Protein AF-A0A7X6Z920-F1 (afdb_monomer)

Sequence (135 aa):
MRQARRRSGFTLIELIVVIAILGILAGILIPTAGSLIRKANEQADIAHARLLLLTTTIAFGSDKLGNGTYTAINEGDSPLPYRELLGPAWPRSRIGGGYFTVEVDFALGPADAIRIIREVGGTPQIYNPGEAKFQ

Secondary structure (DSSP, 8-state):
--------PPPHHHHHHHHHHHHHHHHHHHHHHHHHHHHHHHHHHHHHHHHHHHHHHHHHTTT---SEEE--SSTT---TTHHHHH-S---B-TTTSSB-EEEE-TTS-TTTSEEEEEEETTEEEEEETTTTEE-

pLDDT: mean 89.23, std 7.48, range [53.22, 96.19]

Structure (mmCIF, N/CA/C/O backbone):
data_AF-A0A7X6Z920-F1
#
_entry.id   AF-A0A7X6Z920-F1
#
loop_
_atom_site.group_PDB
_atom_site.id
_atom_site.type_symbol
_atom_site.label_atom_id
_atom_site.label_alt_id
_atom_site.label_comp_id
_atom_site.label_asym_id
_atom_site.label_entity_id
_atom_site.label_seq_id
_atom_site.pdbx_PDB_ins_code
_atom_site.Cartn_x
_atom_site.Cartn_y
_atom_site.Cartn_z
_atom_site.occupancy
_atom_site.B_iso_or_equiv
_atom_site.auth_seq_id
_atom_site.auth_comp_id
_atom_site.auth_asym_id
_atom_site.auth_atom_id
_atom_site.pdbx_PDB_model_num
ATOM 1 N N . MET A 1 1 ? -41.919 37.267 46.489 1.00 53.22 1 MET A N 1
ATOM 2 C CA . MET A 1 1 ? -41.926 35.800 46.704 1.00 53.22 1 MET A CA 1
ATOM 3 C C . MET A 1 1 ? -40.655 35.211 46.095 1.00 53.22 1 MET A C 1
ATOM 5 O O . MET A 1 1 ? -40.459 35.362 44.898 1.00 53.22 1 MET A O 1
ATOM 9 N N . ARG A 1 2 ? -39.745 34.631 46.892 1.00 60.03 2 ARG A N 1
ATOM 10 C CA . ARG A 1 2 ? -38.510 33.996 46.386 1.00 60.03 2 ARG A CA 1
ATOM 11 C C . ARG A 1 2 ? -38.816 32.545 46.005 1.00 60.03 2 ARG A C 1
ATOM 13 O O . ARG A 1 2 ? -39.114 31.741 46.880 1.00 60.03 2 ARG A O 1
ATOM 20 N N . GLN A 1 3 ? -38.769 32.221 44.714 1.00 66.56 3 GLN A N 1
ATOM 21 C CA . GLN A 1 3 ? -38.904 30.845 44.229 1.00 66.56 3 GLN A CA 1
ATOM 22 C C . GLN A 1 3 ? -37.675 30.022 44.647 1.00 66.56 3 GLN A C 1
ATOM 24 O O . GLN A 1 3 ? -36.544 30.358 44.296 1.00 66.56 3 GLN A O 1
ATOM 29 N N . ALA A 1 4 ? -37.892 28.945 45.403 1.00 65.75 4 ALA A N 1
ATOM 30 C CA . ALA A 1 4 ? -36.848 27.986 45.741 1.00 65.75 4 ALA A CA 1
ATOM 31 C C . ALA A 1 4 ? -36.463 27.189 44.486 1.00 65.75 4 ALA A C 1
ATOM 33 O O . ALA A 1 4 ? -37.276 26.464 43.911 1.00 65.75 4 ALA A O 1
ATOM 34 N N . ARG A 1 5 ? -35.213 27.340 44.044 1.00 69.56 5 ARG A N 1
ATOM 35 C CA . ARG A 1 5 ? -34.660 26.616 42.895 1.00 69.56 5 ARG A CA 1
ATOM 36 C C . ARG A 1 5 ? -34.512 25.142 43.285 1.00 69.56 5 ARG A C 1
ATOM 38 O O . ARG A 1 5 ? -33.690 24.815 44.139 1.00 69.56 5 ARG A O 1
ATOM 45 N N . ARG A 1 6 ? -35.326 24.256 42.701 1.00 71.75 6 ARG A N 1
ATOM 46 C CA . ARG A 1 6 ? -35.204 22.802 42.901 1.00 71.75 6 ARG A CA 1
ATOM 47 C C . ARG A 1 6 ? -33.824 22.363 42.405 1.00 71.75 6 ARG A C 1
ATOM 49 O O . ARG A 1 6 ? -33.502 22.568 41.238 1.00 71.75 6 ARG A O 1
ATOM 56 N N . ARG A 1 7 ? -32.999 21.799 43.289 1.00 69.75 7 ARG A N 1
ATOM 57 C CA . ARG A 1 7 ? -31.742 21.151 42.898 1.00 69.75 7 ARG A CA 1
ATOM 58 C C . ARG A 1 7 ? -32.093 19.793 42.292 1.00 69.75 7 ARG A C 1
ATOM 60 O O . ARG A 1 7 ? -32.525 18.904 43.017 1.00 69.75 7 ARG A O 1
ATOM 67 N N . SER A 1 8 ? -31.944 19.650 40.979 1.00 73.00 8 SER A N 1
ATOM 68 C CA . SER A 1 8 ? -31.947 18.348 40.307 1.00 73.00 8 SER A CA 1
ATOM 69 C C . SER A 1 8 ? -30.613 17.658 40.598 1.00 73.00 8 SER A C 1
ATOM 71 O O . SER A 1 8 ? -29.574 18.096 40.106 1.00 73.00 8 SER A O 1
ATOM 73 N N . GLY A 1 9 ? -30.628 16.640 41.456 1.00 74.06 9 GLY A N 1
ATOM 74 C CA . GLY A 1 9 ? -29.476 15.772 41.689 1.00 74.06 9 GLY A CA 1
ATOM 75 C C . GLY A 1 9 ? -29.494 14.600 40.713 1.00 74.06 9 GLY A C 1
ATOM 76 O O . GLY A 1 9 ? -30.548 14.012 40.498 1.00 74.06 9 GLY A O 1
ATOM 77 N N . PHE A 1 10 ? -28.338 14.283 40.134 1.00 78.00 10 PHE A N 1
ATOM 78 C 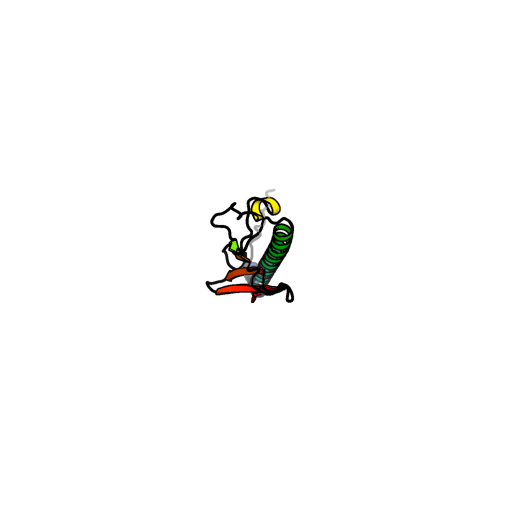CA . PHE A 1 10 ? -28.127 13.075 39.338 1.00 78.00 10 PHE A CA 1
ATOM 79 C C . PHE A 1 10 ? -28.067 11.870 40.280 1.00 78.00 10 PHE A C 1
ATOM 81 O O . PHE A 1 10 ? -27.366 11.921 41.296 1.00 78.00 10 PHE A O 1
ATOM 88 N N . THR A 1 11 ? -28.811 10.807 39.994 1.00 89.75 11 THR A N 1
ATOM 89 C CA . THR A 1 11 ? -28.792 9.615 40.844 1.00 89.75 11 THR A CA 1
ATOM 90 C C . THR A 1 11 ? -27.599 8.725 40.492 1.00 89.75 11 THR A C 1
ATOM 92 O O . THR A 1 11 ? -27.182 8.628 39.339 1.00 89.75 11 THR A O 1
ATOM 95 N N . LEU A 1 12 ? -27.041 8.027 41.487 1.00 89.31 12 LEU A N 1
ATOM 96 C CA . LEU A 1 12 ? -25.990 7.033 41.235 1.00 89.31 12 LEU A CA 1
ATOM 97 C C . LEU A 1 12 ? -26.482 5.933 40.286 1.00 89.31 12 LEU A C 1
ATOM 99 O O . LEU A 1 12 ? -25.710 5.444 39.469 1.00 89.31 12 LEU A O 1
ATOM 103 N N . ILE A 1 13 ? -27.770 5.583 40.357 1.00 92.12 13 ILE A N 1
ATOM 104 C CA . ILE A 1 13 ? -28.349 4.549 39.500 1.00 92.12 13 ILE A CA 1
ATOM 105 C C . ILE A 1 13 ? -28.427 4.976 38.026 1.00 92.12 13 ILE A C 1
ATOM 107 O O . ILE A 1 13 ? -28.179 4.164 37.138 1.00 92.12 13 ILE A O 1
ATOM 111 N N . GLU A 1 14 ? -28.684 6.254 37.745 1.00 90.69 14 GLU A N 1
ATOM 112 C CA . GLU A 1 14 ? -28.593 6.780 36.378 1.00 90.69 14 GLU A CA 1
ATOM 113 C C . GLU A 1 14 ? -27.160 6.683 35.848 1.00 90.69 14 GLU A C 1
ATOM 115 O O . GLU A 1 14 ? -26.959 6.314 34.693 1.00 90.69 14 GLU A O 1
ATOM 120 N N . LEU A 1 15 ? -26.151 6.919 36.695 1.00 91.44 15 LEU A N 1
ATOM 121 C CA . LEU A 1 15 ? -24.756 6.798 36.275 1.00 91.44 15 LEU A CA 1
ATOM 122 C C . LEU A 1 15 ? -24.368 5.350 35.951 1.00 91.44 15 LEU A C 1
ATOM 124 O O . LEU A 1 15 ? -23.744 5.109 34.917 1.00 91.44 15 LEU A O 1
ATOM 128 N N . ILE A 1 16 ? -24.734 4.387 36.809 1.00 94.12 16 ILE A N 1
ATOM 129 C CA . ILE A 1 16 ? -24.330 2.983 36.616 1.00 94.12 16 ILE A CA 1
ATOM 130 C C . ILE A 1 16 ? -24.963 2.371 35.362 1.00 94.12 16 ILE A C 1
ATOM 132 O O . ILE A 1 16 ? -24.303 1.616 34.654 1.00 94.12 16 ILE A O 1
ATOM 136 N N . VAL A 1 17 ? -26.218 2.716 35.051 1.00 94.31 17 VAL A N 1
ATOM 137 C CA . VAL A 1 17 ? -26.902 2.203 33.856 1.00 94.31 17 VAL A CA 1
ATOM 138 C C . VAL A 1 17 ? -26.251 2.756 32.589 1.00 94.31 17 VAL A C 1
ATOM 140 O O . VAL A 1 17 ? -26.049 2.016 31.627 1.00 94.31 17 VAL A O 1
ATOM 143 N N . VAL A 1 18 ? -25.849 4.030 32.595 1.00 94.25 18 VAL A N 1
ATOM 144 C CA . VAL A 1 18 ? -25.177 4.658 31.449 1.00 94.25 18 VAL A CA 1
ATOM 145 C C . VAL A 1 18 ? -23.831 3.995 31.168 1.00 94.25 18 VAL A C 1
ATOM 147 O O . VAL A 1 18 ? -23.579 3.600 30.030 1.00 94.25 18 VAL A O 1
ATOM 150 N N . ILE A 1 19 ? -22.980 3.811 32.183 1.00 94.81 19 ILE A N 1
ATOM 151 C CA . ILE A 1 19 ? -21.684 3.143 31.977 1.00 94.81 19 ILE A CA 1
ATOM 152 C C . ILE A 1 19 ? -21.849 1.661 31.622 1.00 94.81 19 ILE A C 1
ATOM 154 O O . ILE A 1 19 ? -21.035 1.136 30.868 1.00 94.81 19 ILE A O 1
ATOM 158 N N . ALA A 1 20 ? -22.911 0.997 32.097 1.00 95.25 20 ALA A N 1
ATOM 159 C CA . ALA A 1 20 ? -23.216 -0.380 31.717 1.00 95.25 20 ALA A CA 1
ATOM 160 C C . ALA A 1 20 ? -23.556 -0.489 30.221 1.00 95.25 20 ALA A C 1
ATOM 162 O O . ALA A 1 20 ? -22.987 -1.328 29.523 1.00 95.25 20 ALA A O 1
ATOM 163 N N . ILE A 1 21 ? -24.416 0.395 29.701 1.00 95.56 21 ILE A N 1
ATOM 164 C CA . ILE A 1 21 ? -24.751 0.427 28.268 1.00 95.56 21 ILE A CA 1
ATOM 165 C C . ILE A 1 21 ? -23.525 0.823 27.433 1.00 95.56 21 ILE A C 1
ATOM 167 O O . ILE A 1 21 ? -23.230 0.164 26.436 1.00 95.56 21 ILE A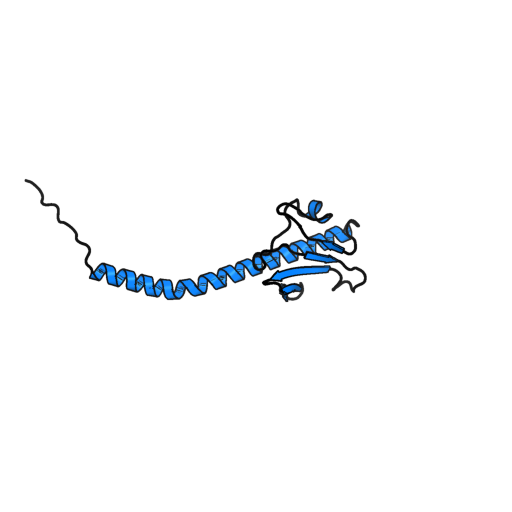 O 1
ATOM 171 N N . LEU A 1 22 ? -22.768 1.847 27.850 1.00 94.75 22 LEU A N 1
ATOM 172 C CA . LEU A 1 22 ? -21.527 2.243 27.174 1.00 94.75 22 LEU A CA 1
ATOM 173 C C . LEU A 1 22 ? -20.495 1.106 27.157 1.00 94.75 22 LEU A C 1
ATOM 175 O O . LEU A 1 22 ? -19.831 0.919 26.143 1.00 94.75 22 LEU A O 1
ATOM 179 N N . GLY A 1 23 ? -20.396 0.317 28.231 1.00 94.69 23 GLY A N 1
ATOM 180 C CA . GLY A 1 23 ? -19.520 -0.851 28.308 1.00 94.69 23 GLY A CA 1
ATOM 181 C C . GLY A 1 23 ? -19.894 -1.943 27.303 1.00 94.69 23 GLY A C 1
ATOM 182 O O . GLY A 1 23 ? -19.019 -2.453 26.604 1.00 94.69 23 GLY A O 1
ATOM 183 N N . ILE A 1 24 ? -21.189 -2.255 27.165 1.00 93.62 24 ILE A N 1
ATOM 184 C CA . ILE A 1 24 ? -21.683 -3.232 26.177 1.00 93.62 24 ILE A CA 1
ATOM 185 C C . ILE A 1 24 ? -21.400 -2.744 24.749 1.00 93.62 24 ILE A C 1
ATOM 187 O O . ILE A 1 24 ? -20.862 -3.494 23.933 1.00 93.62 24 ILE A O 1
ATOM 191 N N . LEU A 1 25 ? -21.715 -1.479 24.450 1.00 93.12 25 LEU A N 1
ATOM 192 C CA . LEU A 1 25 ? -21.473 -0.892 23.128 1.00 93.12 25 LEU A CA 1
ATOM 193 C C . LEU A 1 25 ? -19.977 -0.853 22.788 1.00 93.12 25 LEU A C 1
ATOM 195 O O . LEU A 1 25 ? -19.585 -1.239 21.686 1.00 93.12 25 LEU A O 1
ATOM 199 N N . ALA A 1 26 ? -19.133 -0.441 23.738 1.00 89.19 26 ALA A N 1
ATOM 200 C CA . ALA A 1 26 ? -17.686 -0.404 23.559 1.00 89.19 26 ALA A CA 1
ATOM 201 C C . ALA A 1 26 ? -17.103 -1.806 23.317 1.00 89.19 26 ALA A C 1
ATOM 203 O O . ALA A 1 26 ? -16.247 -1.964 22.446 1.00 89.19 26 ALA A O 1
ATOM 204 N N . GLY A 1 27 ? -17.604 -2.827 24.024 1.00 89.62 27 GLY A N 1
ATOM 205 C CA . GLY A 1 27 ? -17.155 -4.215 23.877 1.00 89.62 27 GLY A CA 1
ATOM 206 C C . GLY A 1 27 ? -17.333 -4.782 22.464 1.00 89.62 27 GLY A C 1
ATOM 207 O O . GLY A 1 27 ? -16.475 -5.523 21.992 1.00 89.62 27 GLY A O 1
ATOM 208 N N . ILE A 1 28 ? -18.403 -4.398 21.760 1.00 86.81 28 ILE A N 1
ATOM 209 C CA . ILE A 1 28 ? -18.663 -4.837 20.376 1.00 86.81 28 ILE A CA 1
ATOM 210 C C . ILE A 1 28 ? -17.902 -3.963 19.367 1.00 86.81 28 ILE A C 1
ATOM 212 O O . ILE A 1 28 ? -17.372 -4.459 18.370 1.00 86.81 28 ILE A O 1
ATOM 216 N N . LEU A 1 29 ? -17.832 -2.654 19.616 1.00 81.62 29 LEU A N 1
ATOM 217 C CA . LEU A 1 29 ? -17.305 -1.687 18.655 1.00 81.62 29 LEU A CA 1
ATOM 218 C C . LEU A 1 29 ? -15.780 -1.786 18.473 1.00 81.62 29 LEU A C 1
ATOM 220 O O . LEU A 1 29 ? -15.295 -1.787 17.341 1.00 81.62 29 LEU A O 1
ATOM 224 N N . ILE A 1 30 ? -15.021 -1.911 19.566 1.00 81.38 30 ILE A N 1
ATOM 225 C CA . ILE A 1 30 ? -13.546 -1.900 19.554 1.00 81.38 30 ILE A CA 1
ATOM 226 C C . ILE A 1 30 ? -12.920 -2.956 18.614 1.00 81.38 30 ILE A C 1
ATOM 228 O O . ILE A 1 30 ? -12.097 -2.572 17.776 1.00 81.38 30 ILE A O 1
ATOM 232 N N . PRO A 1 31 ? -13.271 -4.260 18.680 1.00 80.19 31 PRO A N 1
ATOM 233 C CA . PRO A 1 31 ? -12.621 -5.274 17.842 1.00 80.19 31 PRO A CA 1
ATOM 234 C C . PRO A 1 31 ? -12.910 -5.092 16.343 1.00 80.19 31 PRO A C 1
ATOM 236 O O . PRO A 1 31 ? -12.041 -5.336 15.502 1.00 80.19 31 PRO A O 1
ATOM 239 N N . THR A 1 32 ? -14.111 -4.627 15.987 1.00 83.06 32 THR A N 1
ATOM 240 C CA . THR A 1 32 ? -14.503 -4.443 14.579 1.00 83.06 32 THR A CA 1
ATOM 241 C C . THR A 1 32 ? -13.750 -3.295 13.909 1.00 83.06 32 THR A C 1
ATOM 243 O O . THR A 1 32 ? -13.270 -3.461 12.783 1.00 83.06 32 THR A O 1
ATOM 246 N N . ALA A 1 33 ? -13.562 -2.175 14.615 1.00 82.81 33 ALA A N 1
ATOM 247 C CA . ALA A 1 33 ? -12.926 -0.977 14.074 1.00 82.81 33 ALA A CA 1
ATOM 248 C C . ALA A 1 33 ? -11.491 -1.242 13.584 1.00 82.81 33 ALA A C 1
ATOM 250 O O . ALA A 1 33 ? -11.135 -0.853 12.471 1.00 82.81 33 ALA A O 1
ATOM 251 N N . GLY A 1 34 ? -10.683 -1.976 14.358 1.00 86.12 34 GLY A N 1
ATOM 252 C CA . GLY A 1 34 ? -9.302 -2.296 13.978 1.00 86.12 34 GLY A CA 1
ATOM 253 C C . GLY A 1 34 ? -9.204 -3.143 12.704 1.00 86.12 34 GLY A C 1
ATOM 254 O O . GLY A 1 34 ? -8.366 -2.880 11.839 1.00 86.12 34 GLY A O 1
ATOM 255 N N . SER A 1 35 ? -10.090 -4.133 12.549 1.00 87.62 35 SER A N 1
ATOM 256 C CA . SER A 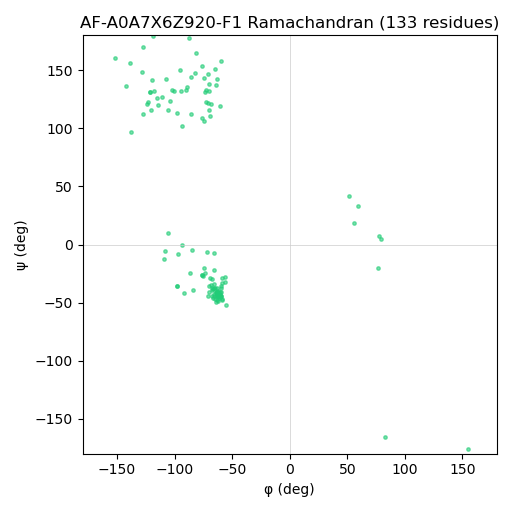1 35 ? -10.110 -4.996 11.360 1.00 87.62 35 SER A CA 1
ATOM 257 C C . SER A 1 35 ? -10.518 -4.240 10.090 1.00 87.62 35 SER A C 1
ATOM 259 O O . SER A 1 35 ? -9.950 -4.473 9.023 1.00 87.62 35 SER A O 1
ATOM 261 N N . LEU A 1 36 ? -11.464 -3.302 10.208 1.00 88.69 36 LEU A N 1
ATOM 262 C CA . LEU A 1 36 ? -11.924 -2.474 9.095 1.00 88.69 36 LEU A CA 1
ATOM 263 C C . LEU A 1 36 ? -10.832 -1.511 8.629 1.00 88.69 36 LEU A C 1
ATOM 265 O O . LEU A 1 36 ? -10.582 -1.414 7.431 1.00 88.69 36 LEU A O 1
ATOM 269 N N . ILE A 1 37 ? -10.135 -0.862 9.566 1.00 91.38 37 ILE A N 1
ATOM 270 C CA . ILE A 1 37 ? -9.019 0.040 9.250 1.00 91.38 37 ILE A CA 1
ATOM 271 C C . ILE A 1 37 ? -7.893 -0.726 8.549 1.00 91.38 37 ILE A C 1
ATOM 273 O O . ILE A 1 37 ? -7.380 -0.267 7.531 1.00 91.38 37 ILE A O 1
ATOM 277 N N . ARG A 1 38 ? -7.541 -1.921 9.042 1.00 92.00 38 ARG A N 1
ATOM 278 C CA . ARG A 1 38 ? -6.531 -2.770 8.395 1.00 92.00 38 ARG A CA 1
ATOM 279 C C . ARG A 1 38 ? -6.927 -3.125 6.962 1.00 92.00 38 ARG A C 1
ATOM 281 O O . ARG A 1 38 ? -6.124 -2.932 6.058 1.00 92.00 38 ARG A O 1
ATOM 288 N N . LYS A 1 39 ? -8.169 -3.564 6.738 1.00 92.62 39 LYS A N 1
ATOM 289 C CA . LYS A 1 39 ? -8.674 -3.864 5.388 1.00 92.62 39 LYS A CA 1
ATOM 290 C C . LYS A 1 3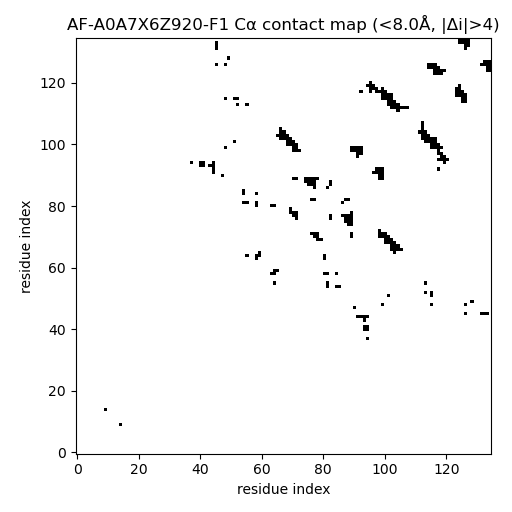9 ? -8.644 -2.638 4.474 1.00 92.62 39 LYS A C 1
ATOM 292 O O . LYS A 1 39 ? -8.266 -2.759 3.315 1.00 92.62 39 LYS A O 1
ATOM 297 N N . ALA A 1 40 ? -9.011 -1.461 4.979 1.00 94.19 40 ALA A N 1
ATOM 298 C CA . ALA A 1 40 ? -8.951 -0.223 4.204 1.00 94.19 40 ALA A CA 1
ATOM 299 C C . ALA A 1 40 ? -7.509 0.121 3.792 1.00 94.19 40 ALA A C 1
ATOM 301 O O . ALA A 1 40 ? -7.261 0.459 2.636 1.00 94.19 40 ALA A O 1
ATOM 302 N N . ASN A 1 41 ? -6.553 -0.037 4.711 1.00 95.19 41 ASN A N 1
ATOM 303 C CA . ASN A 1 41 ? -5.130 0.152 4.436 1.00 95.19 41 ASN A CA 1
ATOM 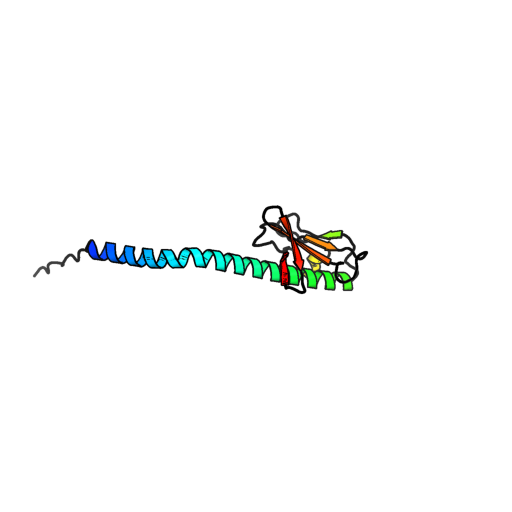304 C C . ASN A 1 41 ? -4.597 -0.870 3.415 1.00 95.19 41 ASN A C 1
ATOM 306 O O . ASN A 1 41 ? -3.864 -0.493 2.507 1.00 95.19 41 ASN A O 1
ATOM 310 N N . GLU A 1 42 ? -5.005 -2.140 3.504 1.00 94.75 42 GLU A N 1
ATOM 311 C CA . GLU A 1 42 ? -4.661 -3.161 2.503 1.00 94.75 42 GLU A CA 1
ATOM 312 C C . GLU A 1 42 ? -5.194 -2.805 1.110 1.00 94.75 42 GLU A C 1
ATOM 314 O O . GLU A 1 42 ? -4.474 -2.941 0.124 1.00 94.75 42 GLU A O 1
ATOM 319 N N . GLN A 1 43 ? -6.434 -2.317 1.017 1.00 95.31 43 GLN A N 1
ATOM 320 C CA . GLN A 1 43 ? -7.020 -1.886 -0.256 1.00 95.31 43 GLN A CA 1
ATOM 321 C C . GLN A 1 43 ? -6.316 -0.654 -0.834 1.00 95.31 43 GLN A C 1
ATOM 323 O O . GLN A 1 43 ? -6.105 -0.588 -2.045 1.00 95.31 43 GLN A O 1
ATOM 328 N N . ALA A 1 44 ? -5.910 0.297 0.012 1.00 95.69 44 ALA A N 1
ATOM 329 C CA . ALA A 1 44 ? -5.109 1.439 -0.419 1.00 95.69 44 ALA A CA 1
ATOM 330 C C . ALA A 1 44 ? -3.760 0.988 -1.005 1.00 95.69 44 ALA A C 1
ATOM 332 O O . ALA A 1 44 ? -3.372 1.445 -2.079 1.00 95.69 44 ALA A O 1
ATOM 333 N N . ASP A 1 45 ? -3.089 0.032 -0.361 1.00 96.19 45 ASP A N 1
ATOM 334 C CA . ASP A 1 45 ? -1.833 -0.530 -0.864 1.00 96.19 45 ASP A CA 1
ATOM 335 C C . ASP A 1 45 ? -2.016 -1.255 -2.201 1.00 96.19 45 ASP A C 1
ATOM 337 O O . ASP A 1 45 ? -1.193 -1.108 -3.103 1.00 96.19 45 ASP A O 1
ATOM 341 N N . ILE A 1 46 ? -3.111 -2.007 -2.361 1.00 96.00 46 ILE A N 1
ATOM 342 C CA . ILE A 1 46 ? -3.453 -2.667 -3.630 1.00 96.00 46 ILE A CA 1
ATOM 343 C C . ILE A 1 46 ? -3.676 -1.624 -4.732 1.00 96.00 46 ILE A C 1
ATOM 345 O O . ILE A 1 46 ? -3.206 -1.802 -5.856 1.00 96.00 46 ILE A O 1
ATOM 349 N N . ALA A 1 47 ? -4.365 -0.521 -4.427 1.00 95.88 47 ALA A N 1
ATOM 350 C CA . ALA A 1 47 ? -4.569 0.568 -5.378 1.00 95.88 47 ALA A CA 1
ATOM 351 C C . ALA A 1 47 ? -3.241 1.231 -5.782 1.00 95.88 47 ALA A C 1
ATOM 353 O O . ALA A 1 47 ? -3.020 1.474 -6.969 1.00 95.88 47 ALA A O 1
ATOM 354 N N . HIS A 1 48 ? -2.336 1.459 -4.825 1.00 95.50 48 HIS A N 1
ATOM 355 C CA . HIS A 1 48 ? -0.997 1.977 -5.102 1.00 95.50 48 HIS A CA 1
ATOM 356 C C . HIS A 1 48 ? -0.177 1.026 -5.978 1.00 95.50 48 HIS A C 1
ATOM 358 O O . HIS A 1 48 ? 0.419 1.482 -6.950 1.00 95.50 48 HIS A O 1
ATOM 364 N N . ALA A 1 49 ? -0.193 -0.282 -5.711 1.00 95.69 49 ALA A N 1
ATOM 365 C CA . ALA A 1 49 ? 0.502 -1.249 -6.560 1.00 95.69 49 ALA A CA 1
ATOM 366 C C . ALA A 1 49 ? -0.061 -1.299 -7.984 1.00 95.69 49 ALA A C 1
ATOM 368 O O . ALA A 1 49 ? 0.703 -1.316 -8.942 1.00 95.69 49 ALA A O 1
ATOM 369 N N . ARG A 1 50 ? -1.385 -1.244 -8.162 1.00 95.19 50 ARG A N 1
ATOM 370 C CA . ARG A 1 50 ? -1.979 -1.153 -9.508 1.00 95.19 50 ARG A CA 1
ATOM 371 C C . ARG A 1 50 ? -1.522 0.092 -10.252 1.00 95.19 50 ARG A C 1
ATOM 373 O O . ARG A 1 50 ? -1.182 0.013 -11.426 1.00 95.19 50 ARG A O 1
ATOM 380 N N . LEU A 1 51 ? -1.511 1.230 -9.565 1.00 94.75 51 LEU A N 1
ATOM 381 C CA . LEU A 1 51 ? -1.031 2.484 -10.127 1.00 94.75 51 LEU A CA 1
ATOM 382 C C . LEU A 1 51 ? 0.441 2.370 -10.537 1.00 94.75 51 LEU A C 1
ATOM 384 O O . LEU A 1 51 ? 0.782 2.755 -11.650 1.00 94.75 51 LEU A O 1
ATOM 388 N N . LEU A 1 52 ? 1.295 1.791 -9.689 1.00 94.94 52 LEU A N 1
ATOM 389 C CA . LEU A 1 52 ? 2.701 1.561 -10.017 1.00 94.94 52 LEU A CA 1
ATOM 390 C C . LEU A 1 52 ? 2.857 0.645 -11.234 1.00 94.94 52 LEU A C 1
ATOM 392 O O . LEU A 1 52 ? 3.607 0.993 -12.136 1.00 94.94 52 LEU A O 1
ATOM 396 N N . LEU A 1 53 ? 2.099 -0.452 -11.314 1.00 93.62 53 LEU A N 1
ATOM 397 C CA . LEU A 1 53 ? 2.129 -1.381 -12.449 1.00 93.62 53 LEU A CA 1
ATOM 398 C C . LEU A 1 53 ? 1.777 -0.687 -13.770 1.00 93.62 53 LEU A C 1
ATOM 400 O O . LEU A 1 53 ? 2.464 -0.854 -14.781 1.00 93.62 53 LEU A O 1
ATOM 404 N N . LEU A 1 54 ? 0.709 0.113 -13.757 1.00 92.44 54 LEU A N 1
ATOM 405 C CA . LEU A 1 54 ? 0.276 0.892 -14.914 1.00 92.44 54 LEU A CA 1
ATOM 406 C C . LEU A 1 54 ? 1.357 1.894 -15.325 1.00 92.44 54 LEU A C 1
ATOM 408 O O . LEU A 1 54 ? 1.713 1.971 -16.499 1.00 92.44 54 LEU A O 1
ATOM 412 N N . THR A 1 55 ? 1.931 2.612 -14.361 1.00 92.38 55 THR A N 1
ATOM 413 C CA . THR A 1 55 ? 3.006 3.571 -14.623 1.00 92.38 55 THR A CA 1
ATOM 414 C C . THR A 1 55 ? 4.258 2.901 -15.171 1.00 92.38 55 THR A C 1
ATOM 416 O O . THR A 1 55 ? 4.842 3.425 -16.115 1.00 92.38 55 THR A O 1
ATOM 419 N N . THR A 1 56 ? 4.664 1.744 -14.644 1.00 92.50 56 THR A N 1
ATOM 420 C CA . THR A 1 56 ? 5.797 0.976 -15.181 1.00 92.50 56 THR A CA 1
ATOM 421 C C . THR A 1 56 ? 5.541 0.575 -16.629 1.00 92.50 56 THR A C 1
ATOM 423 O O . THR A 1 56 ? 6.426 0.708 -17.468 1.00 92.50 56 THR A O 1
ATOM 426 N N . THR A 1 57 ? 4.313 0.163 -16.950 1.00 89.69 57 THR A N 1
ATOM 427 C CA . THR A 1 57 ? 3.920 -0.196 -18.321 1.00 89.69 57 THR A CA 1
ATOM 428 C C . THR A 1 57 ? 3.995 1.010 -19.267 1.00 89.69 57 THR A C 1
ATOM 430 O O . THR A 1 57 ? 4.508 0.899 -20.379 1.00 89.69 57 THR A O 1
ATOM 433 N N . ILE A 1 58 ? 3.544 2.187 -18.821 1.00 90.38 58 ILE A N 1
ATOM 434 C CA . ILE A 1 58 ? 3.649 3.443 -19.587 1.00 90.38 58 ILE A CA 1
ATOM 435 C C . ILE A 1 58 ? 5.118 3.861 -19.761 1.00 90.38 58 ILE A C 1
ATOM 437 O O . ILE A 1 58 ? 5.535 4.269 -20.845 1.00 90.38 58 ILE A O 1
ATOM 441 N N . ALA A 1 59 ? 5.918 3.751 -18.702 1.00 89.62 59 ALA A N 1
ATOM 442 C CA . ALA A 1 59 ? 7.336 4.087 -18.721 1.00 89.62 59 ALA A CA 1
ATOM 443 C C . ALA A 1 59 ? 8.135 3.164 -19.654 1.00 89.62 59 ALA A C 1
ATOM 445 O O . ALA A 1 59 ? 9.023 3.635 -20.363 1.00 89.62 59 ALA A O 1
ATOM 446 N N . PHE A 1 60 ? 7.779 1.879 -19.705 1.00 87.31 60 PHE A N 1
ATOM 447 C CA . PHE A 1 60 ? 8.330 0.932 -20.669 1.00 87.31 60 PHE A CA 1
ATOM 448 C C . PHE A 1 60 ? 7.997 1.338 -22.109 1.00 87.31 60 PHE A C 1
ATOM 450 O O . PHE A 1 60 ? 8.897 1.455 -22.930 1.00 87.31 60 PHE A O 1
ATOM 457 N N . GLY A 1 61 ? 6.734 1.665 -22.403 1.00 85.31 61 GLY A N 1
ATOM 458 C CA . GLY A 1 61 ? 6.316 2.095 -23.744 1.00 85.31 61 GLY A CA 1
ATOM 459 C C . GLY A 1 61 ? 6.899 3.434 -24.220 1.00 85.31 61 GLY A C 1
ATOM 460 O O . GLY A 1 61 ? 6.694 3.805 -25.371 1.00 85.31 61 GLY A O 1
ATOM 461 N N . SER A 1 62 ? 7.601 4.170 -23.354 1.00 85.25 62 SER A N 1
ATOM 462 C CA . SER A 1 62 ? 8.284 5.424 -23.700 1.00 85.25 62 SER A CA 1
ATOM 463 C C . SER A 1 62 ? 9.810 5.285 -23.789 1.00 85.25 62 SER A C 1
ATOM 465 O O . SER A 1 62 ? 10.489 6.306 -23.870 1.00 85.25 62 SER A O 1
ATOM 467 N N . ASP A 1 63 ? 10.347 4.056 -23.759 1.00 81.00 63 ASP A N 1
ATOM 468 C CA . ASP A 1 63 ? 11.787 3.727 -23.772 1.00 81.00 63 ASP A CA 1
ATOM 469 C C . ASP A 1 63 ? 12.604 4.394 -22.646 1.00 81.00 63 ASP A C 1
ATOM 471 O O . ASP A 1 63 ? 13.832 4.482 -22.691 1.00 81.00 63 ASP A O 1
ATOM 475 N N . LYS A 1 64 ? 11.929 4.864 -21.592 1.00 80.44 64 LYS A N 1
ATOM 476 C CA . LYS A 1 64 ? 12.553 5.532 -20.439 1.00 80.44 64 LYS A CA 1
ATOM 477 C C . LYS A 1 64 ? 12.868 4.578 -19.288 1.00 80.44 64 LYS A C 1
ATOM 479 O O . LYS A 1 64 ? 13.358 5.023 -18.249 1.00 80.44 64 LYS A O 1
ATOM 484 N N . LEU A 1 65 ? 12.548 3.293 -19.436 1.00 89.38 65 LEU A N 1
ATOM 485 C CA . LEU A 1 65 ? 12.647 2.300 -18.374 1.00 89.38 65 LEU A CA 1
ATOM 486 C C . LEU A 1 65 ? 13.586 1.157 -18.772 1.00 89.38 65 LEU A C 1
ATOM 488 O O . LEU A 1 65 ? 13.470 0.597 -19.857 1.00 89.38 65 LEU A O 1
ATOM 492 N N . GLY A 1 66 ? 14.512 0.821 -17.874 1.00 88.88 66 GLY A N 1
ATOM 493 C CA . GLY A 1 66 ? 15.471 -0.271 -18.030 1.00 88.88 66 GLY A CA 1
ATOM 494 C C . GLY A 1 66 ? 15.303 -1.329 -16.940 1.00 88.88 66 GLY A C 1
ATOM 495 O O . GLY A 1 66 ? 14.463 -1.190 -16.051 1.00 88.88 66 GLY A O 1
ATOM 496 N N . ASN A 1 67 ? 16.130 -2.375 -16.991 1.00 92.19 67 ASN A N 1
ATOM 497 C CA . ASN A 1 67 ? 16.224 -3.329 -15.888 1.00 92.19 67 ASN A CA 1
ATOM 498 C C . ASN A 1 67 ? 16.751 -2.640 -14.628 1.00 92.19 67 ASN A C 1
ATOM 500 O O . ASN A 1 67 ? 17.725 -1.885 -14.686 1.00 92.19 67 ASN A O 1
ATOM 504 N N . GLY A 1 68 ? 16.149 -2.948 -13.483 1.00 93.31 68 GLY A N 1
ATOM 505 C CA . GLY A 1 68 ? 16.604 -2.440 -12.199 1.00 93.31 68 GLY A CA 1
ATOM 506 C C . GLY A 1 68 ? 15.519 -2.377 -11.136 1.00 93.31 68 GLY A C 1
ATOM 507 O O . GLY A 1 68 ? 14.375 -2.781 -11.335 1.00 93.31 68 GLY A O 1
ATOM 508 N N . THR A 1 69 ? 15.913 -1.835 -9.989 1.00 94.25 69 THR A N 1
ATOM 509 C CA . THR A 1 69 ? 15.062 -1.670 -8.814 1.00 94.25 69 THR A CA 1
ATOM 510 C C . THR A 1 69 ? 14.775 -0.191 -8.595 1.00 94.25 69 THR A C 1
ATOM 512 O O . THR A 1 69 ? 15.686 0.631 -8.502 1.00 94.25 69 THR A O 1
ATOM 515 N N . TYR A 1 70 ? 13.497 0.145 -8.482 1.00 94.75 70 TYR A N 1
ATOM 516 C CA . TYR A 1 70 ? 12.994 1.503 -8.364 1.00 94.75 70 TYR A CA 1
ATOM 517 C C . TYR A 1 70 ? 12.219 1.648 -7.058 1.00 94.75 70 TYR A C 1
ATOM 519 O O . TYR A 1 70 ? 11.185 1.018 -6.852 1.00 94.75 70 TYR A O 1
ATOM 527 N N . THR A 1 71 ? 12.716 2.492 -6.163 1.00 95.25 71 THR A N 1
ATOM 528 C CA . THR A 1 71 ? 12.060 2.816 -4.894 1.00 95.25 71 THR A CA 1
ATOM 529 C C . THR A 1 71 ? 12.450 4.227 -4.465 1.00 95.25 71 THR A C 1
ATOM 531 O O . THR A 1 71 ? 13.440 4.778 -4.954 1.00 95.25 71 THR A O 1
ATOM 534 N N . ALA A 1 72 ? 11.664 4.833 -3.580 1.00 93.50 72 ALA A N 1
ATOM 535 C CA . ALA A 1 72 ? 12.028 6.102 -2.969 1.00 93.50 72 ALA A CA 1
ATOM 536 C C . ALA A 1 72 ? 12.905 5.882 -1.735 1.00 93.50 72 ALA A C 1
ATOM 538 O O . ALA A 1 72 ? 12.716 4.938 -0.970 1.00 93.50 72 ALA A O 1
ATOM 539 N N . ILE A 1 73 ? 13.855 6.793 -1.541 1.00 87.69 73 ILE A N 1
ATOM 540 C CA . ILE A 1 73 ? 14.761 6.800 -0.388 1.00 87.69 73 ILE A CA 1
ATOM 541 C C . ILE A 1 73 ? 14.288 7.770 0.700 1.00 87.69 73 ILE A C 1
ATOM 543 O O . ILE A 1 73 ? 14.391 7.454 1.882 1.00 87.69 73 ILE A O 1
ATOM 547 N N . ASN A 1 74 ? 13.698 8.907 0.316 1.00 90.56 74 ASN A N 1
ATOM 548 C CA . ASN A 1 74 ? 13.155 9.896 1.241 1.00 90.56 74 ASN A CA 1
ATOM 549 C C . ASN A 1 74 ? 11.709 10.252 0.901 1.00 90.56 74 ASN A C 1
ATOM 551 O O . ASN A 1 74 ? 11.147 9.857 -0.119 1.00 90.56 74 ASN A O 1
ATOM 555 N N . GLU A 1 75 ? 11.085 10.990 1.812 1.00 86.69 75 GLU A N 1
ATOM 556 C CA . GLU A 1 75 ? 9.732 11.504 1.630 1.00 86.69 75 GLU A CA 1
ATOM 557 C C . GLU A 1 75 ? 9.700 12.645 0.623 1.00 86.69 75 GLU A C 1
ATOM 559 O O . GLU A 1 75 ? 10.526 13.550 0.671 1.00 86.69 75 GLU A O 1
ATOM 564 N N . GLY A 1 76 ? 8.745 12.574 -0.305 1.00 87.81 76 GLY A N 1
ATOM 565 C CA . GLY A 1 76 ? 8.674 13.501 -1.433 1.00 87.81 76 GLY A CA 1
ATOM 566 C C . GLY A 1 76 ? 9.665 13.203 -2.561 1.00 87.81 76 GLY A C 1
ATOM 567 O O . GLY A 1 76 ? 9.730 13.995 -3.500 1.00 87.81 76 GLY A O 1
ATOM 568 N N . ASP A 1 77 ? 10.387 12.079 -2.497 1.00 91.31 77 ASP A N 1
ATOM 569 C CA . ASP A 1 77 ? 11.191 11.577 -3.609 1.00 91.31 77 ASP A CA 1
ATOM 570 C C . ASP A 1 77 ? 10.420 10.545 -4.436 1.00 91.31 77 ASP A C 1
ATOM 572 O O . ASP A 1 77 ? 9.582 9.797 -3.929 1.00 91.31 77 ASP A O 1
ATOM 576 N N . SER A 1 78 ? 10.745 10.489 -5.729 1.00 92.31 78 SER A N 1
ATOM 577 C CA . SER A 1 78 ? 10.313 9.443 -6.656 1.00 92.31 78 SER A CA 1
ATOM 578 C C . SER A 1 78 ? 11.448 9.116 -7.626 1.00 92.31 78 SER A C 1
ATOM 580 O O . SER A 1 78 ? 12.079 10.043 -8.150 1.00 92.31 78 SER A O 1
ATOM 582 N N . PRO A 1 79 ? 11.714 7.829 -7.901 1.00 92.50 79 PRO A N 1
ATOM 583 C CA . PRO A 1 79 ? 12.746 7.432 -8.848 1.00 92.50 79 PRO A CA 1
ATOM 584 C C . PRO A 1 79 ? 12.404 7.892 -10.272 1.00 92.50 79 PRO A C 1
ATOM 586 O O . PRO A 1 79 ? 11.238 8.009 -10.654 1.00 92.50 79 PRO A O 1
ATOM 589 N N . LEU A 1 80 ? 13.427 8.137 -11.090 1.00 88.44 80 LEU A N 1
ATOM 590 C CA . LEU A 1 80 ? 13.240 8.260 -12.537 1.00 88.44 80 LEU A CA 1
ATOM 591 C C . LEU A 1 80 ? 13.002 6.861 -13.133 1.00 88.44 80 LEU A C 1
ATOM 593 O O . LEU A 1 80 ? 13.605 5.905 -12.648 1.00 88.44 80 LEU A O 1
ATOM 597 N N . PRO A 1 81 ? 12.140 6.710 -14.153 1.00 90.50 81 PRO A N 1
ATOM 598 C CA . PRO A 1 81 ? 11.369 7.751 -14.850 1.00 90.50 81 PRO A CA 1
ATOM 599 C C . PRO A 1 81 ? 10.038 8.125 -14.170 1.00 90.50 81 PRO A C 1
ATOM 601 O O . PRO A 1 81 ? 9.356 9.053 -14.602 1.00 90.50 81 PRO A O 1
ATOM 604 N N . TYR A 1 82 ? 9.657 7.431 -13.098 1.00 92.06 82 TYR A N 1
ATOM 605 C CA . TYR A 1 82 ? 8.346 7.562 -12.460 1.00 92.06 82 TYR A CA 1
ATOM 606 C C . TYR A 1 82 ? 8.013 8.969 -11.971 1.00 92.06 82 TYR A C 1
ATOM 608 O O . TYR A 1 82 ? 6.844 9.341 -11.975 1.00 92.06 82 TYR A O 1
ATOM 616 N N . ARG A 1 83 ? 9.014 9.771 -11.599 1.00 91.31 83 ARG A N 1
ATOM 617 C CA . ARG A 1 83 ? 8.804 11.162 -11.178 1.00 91.31 83 ARG A CA 1
ATOM 618 C C . ARG A 1 83 ? 8.070 12.016 -12.217 1.00 91.31 83 ARG A C 1
ATOM 620 O O . ARG A 1 83 ? 7.326 12.915 -11.841 1.00 91.31 83 ARG A O 1
ATOM 627 N N . GLU A 1 84 ? 8.252 11.745 -13.507 1.00 89.69 84 GLU A N 1
ATOM 628 C CA . GLU A 1 84 ? 7.560 12.476 -14.581 1.00 89.69 84 GLU A CA 1
ATOM 629 C C . GLU A 1 84 ? 6.094 12.049 -14.731 1.00 89.69 84 GLU A C 1
ATOM 631 O O . GLU A 1 84 ? 5.266 12.834 -15.184 1.00 89.69 84 GLU A O 1
ATOM 636 N N . LEU A 1 85 ? 5.773 10.814 -14.340 1.00 90.19 85 LEU A N 1
ATOM 637 C CA . LEU A 1 85 ? 4.456 10.204 -14.529 1.00 90.19 85 LEU A CA 1
ATOM 638 C C . LEU A 1 85 ? 3.573 10.303 -13.277 1.00 90.19 85 LEU A C 1
ATOM 640 O O . LEU A 1 85 ? 2.363 10.471 -13.385 1.00 90.19 85 LEU A O 1
ATOM 644 N N . LEU A 1 86 ? 4.174 10.200 -12.090 1.00 89.38 86 LEU A N 1
ATOM 645 C CA . LEU A 1 86 ? 3.493 10.196 -10.789 1.00 89.38 86 LEU A CA 1
ATOM 646 C C . LEU A 1 86 ? 3.726 11.468 -9.976 1.00 89.38 86 LEU A C 1
ATOM 648 O O . LEU A 1 86 ? 3.033 11.701 -8.987 1.00 89.38 86 LEU A O 1
ATOM 652 N N . GLY A 1 87 ? 4.685 12.298 -10.384 1.00 90.25 87 GLY A N 1
ATOM 653 C CA . GLY A 1 87 ? 5.124 13.446 -9.608 1.00 90.25 87 GLY A CA 1
ATOM 654 C C . GLY A 1 87 ? 6.142 13.070 -8.524 1.00 90.25 87 GLY A C 1
ATOM 655 O O . GLY A 1 87 ? 6.749 12.002 -8.571 1.00 90.25 87 GLY A O 1
ATOM 656 N N . PRO A 1 88 ? 6.390 13.973 -7.560 1.00 88.94 88 PRO A N 1
ATOM 657 C CA . PRO A 1 88 ? 7.478 13.820 -6.598 1.00 88.94 88 PRO A CA 1
ATOM 658 C C . PRO A 1 88 ? 7.185 12.789 -5.501 1.00 88.94 88 PRO A C 1
ATOM 660 O O . PRO A 1 88 ? 8.111 12.18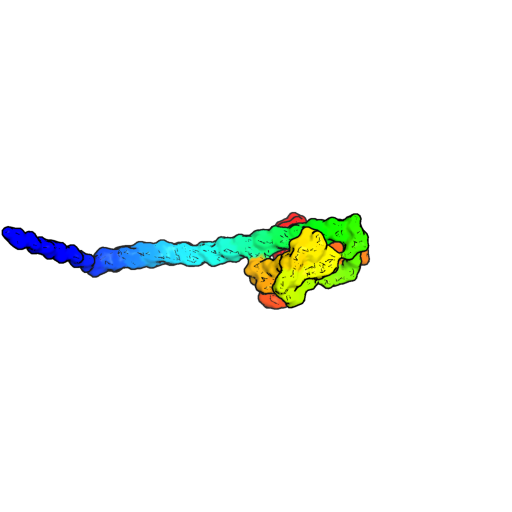9 -4.980 1.00 88.94 88 PRO A O 1
ATOM 663 N N . ALA A 1 89 ? 5.925 12.525 -5.154 1.00 89.62 89 ALA A N 1
ATOM 664 C CA . ALA A 1 89 ? 5.594 11.700 -3.993 1.00 89.62 89 ALA A CA 1
ATOM 665 C C . ALA A 1 89 ? 5.392 10.219 -4.352 1.00 89.62 89 ALA A C 1
ATOM 667 O O . ALA A 1 89 ? 4.318 9.821 -4.808 1.00 89.62 89 ALA A O 1
ATOM 668 N N . TRP A 1 90 ? 6.401 9.390 -4.080 1.00 94.12 90 TRP A N 1
ATOM 669 C CA . TRP A 1 90 ? 6.288 7.945 -4.249 1.00 94.12 90 TRP A CA 1
ATOM 670 C C . TRP A 1 90 ? 5.346 7.338 -3.199 1.00 94.12 90 TRP A C 1
ATOM 672 O O . TRP A 1 90 ? 5.406 7.719 -2.022 1.00 94.12 90 TRP A O 1
ATOM 682 N N . PRO A 1 91 ? 4.466 6.394 -3.578 1.00 93.75 91 PRO A N 1
ATOM 683 C CA . PRO A 1 91 ? 3.512 5.817 -2.644 1.00 93.75 91 PRO A CA 1
ATOM 684 C C . PRO A 1 91 ? 4.207 5.062 -1.502 1.00 93.75 91 PRO A C 1
ATOM 686 O O . PRO A 1 91 ? 5.208 4.363 -1.687 1.00 93.75 91 PRO A O 1
ATOM 689 N N . ARG A 1 92 ? 3.622 5.176 -0.307 1.00 93.31 92 ARG A N 1
ATOM 690 C CA . ARG A 1 92 ? 4.013 4.436 0.898 1.00 93.31 92 ARG A CA 1
ATOM 691 C C . ARG A 1 92 ? 2.978 3.378 1.236 1.00 93.31 92 ARG A C 1
ATOM 693 O O . ARG A 1 92 ? 1.777 3.617 1.125 1.00 93.31 92 ARG A O 1
ATOM 700 N N . SER A 1 93 ? 3.466 2.239 1.702 1.00 94.44 93 SER A N 1
ATOM 701 C CA . SER A 1 93 ? 2.657 1.136 2.195 1.00 94.44 93 SER A CA 1
ATOM 702 C C . SER A 1 93 ? 2.011 1.510 3.530 1.00 94.44 93 SER A C 1
ATOM 704 O O . SER A 1 93 ? 2.694 1.819 4.507 1.00 94.44 93 SER A O 1
ATOM 706 N N . ARG A 1 94 ? 0.681 1.470 3.592 1.00 94.06 94 ARG A N 1
ATOM 707 C CA . ARG A 1 94 ? -0.124 1.708 4.797 1.00 94.06 94 ARG A CA 1
ATOM 708 C C . ARG A 1 94 ? -0.058 0.541 5.775 1.00 94.06 94 ARG A C 1
ATOM 710 O O . ARG A 1 94 ? -0.294 0.742 6.964 1.00 94.06 94 ARG A O 1
ATOM 717 N N . ILE A 1 95 ? 0.240 -0.664 5.289 1.00 93.31 95 ILE A N 1
ATOM 718 C CA . ILE A 1 95 ? 0.423 -1.858 6.125 1.00 93.31 95 ILE A CA 1
ATOM 719 C C . ILE A 1 95 ? 1.887 -2.050 6.523 1.00 93.31 95 ILE A C 1
ATOM 721 O O . ILE A 1 95 ? 2.176 -2.405 7.663 1.00 93.31 95 ILE A O 1
ATOM 725 N N . GLY A 1 96 ? 2.797 -1.827 5.579 1.00 87.25 96 GLY A N 1
ATOM 726 C CA . GLY A 1 96 ? 4.227 -2.070 5.735 1.00 87.25 96 GLY A CA 1
ATOM 727 C C . GLY A 1 96 ? 5.019 -0.913 6.336 1.00 87.25 96 GLY A C 1
ATOM 728 O O . GLY A 1 96 ? 6.084 -1.125 6.903 1.00 87.25 96 GLY A O 1
ATOM 729 N N . GLY A 1 97 ? 4.520 0.318 6.211 1.00 86.75 97 GLY A N 1
ATOM 730 C CA . GLY A 1 97 ? 5.191 1.537 6.679 1.00 86.75 97 GLY A CA 1
ATOM 731 C C . GLY A 1 97 ? 6.339 2.023 5.783 1.00 86.75 97 GLY A C 1
ATOM 732 O O . GLY A 1 97 ? 6.682 3.203 5.831 1.00 86.75 97 GLY A O 1
ATOM 733 N N . GLY A 1 98 ? 6.907 1.150 4.945 1.00 91.94 98 GLY A N 1
ATOM 734 C CA . GLY A 1 98 ? 7.944 1.479 3.963 1.00 91.94 98 GLY A CA 1
ATOM 735 C C . GLY A 1 98 ? 7.411 1.952 2.606 1.00 91.94 98 GLY A C 1
ATOM 736 O O . GLY A 1 98 ? 6.204 1.991 2.355 1.00 91.94 98 GLY A O 1
ATOM 737 N N . TYR A 1 99 ? 8.331 2.303 1.709 1.00 94.56 99 TYR A N 1
ATOM 738 C CA . TYR A 1 99 ? 8.023 2.565 0.303 1.00 94.56 99 TYR A CA 1
ATOM 739 C C . TYR A 1 99 ? 7.795 1.267 -0.468 1.00 94.56 99 TYR A C 1
ATOM 741 O O . TYR A 1 99 ? 8.320 0.215 -0.106 1.00 94.56 99 TYR A O 1
ATOM 749 N N . PHE A 1 100 ? 7.016 1.347 -1.545 1.00 96.12 100 PHE A N 1
ATOM 750 C CA . PHE A 1 100 ? 6.952 0.252 -2.508 1.00 96.12 100 PHE A CA 1
ATOM 751 C C . PHE A 1 100 ? 8.257 0.162 -3.294 1.00 96.12 100 PHE A C 1
ATOM 753 O O . PHE A 1 100 ? 8.863 1.179 -3.619 1.00 96.12 100 PHE A O 1
ATOM 760 N N . THR A 1 101 ? 8.648 -1.047 -3.657 1.00 95.62 101 THR A N 1
ATOM 761 C CA . THR A 1 101 ? 9.796 -1.306 -4.518 1.00 95.62 101 THR A CA 1
ATOM 762 C C . THR A 1 101 ? 9.291 -1.923 -5.808 1.00 95.62 101 THR A C 1
ATOM 764 O O . THR A 1 101 ? 8.552 -2.901 -5.778 1.00 95.62 101 THR A O 1
ATOM 767 N N . VAL A 1 102 ? 9.654 -1.337 -6.943 1.00 95.75 102 VAL A N 1
ATOM 768 C CA . VAL A 1 102 ? 9.342 -1.881 -8.263 1.00 95.75 102 VAL A CA 1
ATOM 769 C C . VAL A 1 102 ? 10.615 -2.462 -8.845 1.00 95.75 102 VAL A C 1
ATOM 771 O O . VAL A 1 102 ? 11.570 -1.736 -9.100 1.00 95.75 102 VAL A O 1
ATOM 774 N N . GLU A 1 103 ? 10.635 -3.767 -9.051 1.00 94.75 103 GLU A N 1
ATOM 775 C CA . GLU A 1 103 ? 11.716 -4.458 -9.739 1.00 94.75 103 GLU A CA 1
ATOM 776 C C . GLU A 1 103 ? 11.290 -4.737 -11.169 1.00 94.75 103 GLU A C 1
ATOM 778 O O . GLU A 1 103 ? 10.179 -5.217 -11.415 1.00 94.75 103 GLU A O 1
ATOM 783 N N . VAL A 1 104 ? 12.177 -4.421 -12.104 1.00 94.00 104 VAL A N 1
ATOM 784 C CA . VAL A 1 104 ? 11.972 -4.692 -13.518 1.00 94.00 104 VAL A CA 1
ATOM 785 C C . VAL A 1 104 ? 13.116 -5.540 -14.0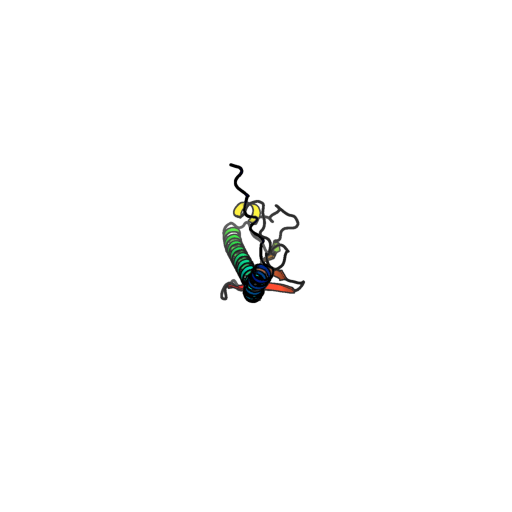42 1.00 94.00 104 VAL A C 1
ATOM 787 O O . VAL A 1 104 ? 14.282 -5.149 -13.946 1.00 94.00 104 VAL A O 1
ATOM 790 N N . ASP A 1 105 ? 12.765 -6.698 -14.593 1.00 93.12 105 ASP A N 1
ATOM 791 C CA . ASP A 1 105 ? 13.687 -7.611 -15.253 1.00 93.12 105 ASP A CA 1
ATOM 792 C C . ASP A 1 105 ? 13.086 -8.175 -16.547 1.00 93.12 105 ASP A C 1
ATOM 794 O O . ASP A 1 105 ? 12.354 -9.163 -16.560 1.00 93.12 105 ASP A O 1
ATOM 798 N N . PHE A 1 106 ? 13.444 -7.556 -17.667 1.00 86.75 106 PHE A N 1
ATOM 799 C CA . PHE A 1 106 ? 13.037 -7.943 -19.012 1.00 86.75 106 PHE A CA 1
ATOM 800 C C . PHE A 1 106 ? 13.691 -9.235 -19.522 1.00 86.75 106 PHE A C 1
ATOM 802 O O . PHE A 1 106 ? 13.334 -9.695 -20.605 1.00 86.75 106 PHE A O 1
ATOM 809 N N . ALA A 1 107 ? 14.642 -9.826 -18.787 1.00 88.38 107 ALA A N 1
ATOM 810 C CA . ALA A 1 107 ? 15.142 -11.163 -19.108 1.00 88.38 107 ALA A CA 1
ATOM 811 C C . ALA A 1 107 ? 14.129 -12.259 -18.729 1.00 88.38 107 ALA A C 1
ATOM 813 O O . ALA A 1 107 ? 14.204 -13.376 -19.245 1.00 88.38 107 ALA A O 1
ATOM 814 N N . LEU A 1 108 ? 13.185 -11.945 -17.836 1.00 85.19 108 LEU A N 1
ATOM 815 C CA . LEU A 1 108 ? 12.082 -12.823 -17.464 1.00 85.19 108 LEU A CA 1
ATOM 816 C C . LEU A 1 108 ? 10.944 -12.751 -18.491 1.00 85.19 108 LEU A C 1
ATOM 818 O O . LEU A 1 108 ? 10.864 -11.848 -19.324 1.00 85.19 108 LEU A O 1
ATOM 822 N N . GLY A 1 109 ? 10.029 -13.722 -18.427 1.00 81.75 109 GLY A N 1
ATOM 823 C CA . GLY A 1 109 ? 8.831 -13.707 -19.262 1.00 81.75 109 GLY A CA 1
ATOM 824 C C . GLY A 1 109 ? 7.969 -12.455 -19.017 1.00 81.75 109 GLY A C 1
ATOM 825 O O . GLY A 1 109 ? 8.019 -11.881 -17.928 1.00 81.75 109 GLY A O 1
ATOM 826 N N . PRO A 1 110 ? 7.109 -12.051 -19.973 1.00 76.38 110 PRO A N 1
ATOM 827 C CA . PRO A 1 110 ? 6.333 -10.807 -19.882 1.00 76.38 110 PRO A CA 1
ATOM 828 C C . PRO A 1 110 ? 5.455 -10.693 -18.628 1.00 76.38 110 PRO A C 1
ATOM 830 O O . PRO A 1 110 ? 5.177 -9.591 -18.169 1.00 76.38 110 PRO A O 1
ATOM 833 N N . ALA A 1 111 ? 5.014 -11.830 -18.082 1.00 76.94 111 ALA A N 1
ATOM 834 C CA . ALA A 1 111 ? 4.199 -11.888 -16.873 1.00 76.94 111 ALA A CA 1
ATOM 835 C C . ALA A 1 111 ? 4.998 -11.631 -15.581 1.00 76.94 111 ALA A C 1
ATOM 837 O O . ALA A 1 111 ? 4.426 -11.144 -14.612 1.00 76.94 111 ALA A O 1
ATOM 838 N N . ASP A 1 112 ? 6.301 -11.928 -15.580 1.00 84.31 112 ASP A N 1
ATOM 839 C CA . ASP A 1 112 ? 7.176 -11.854 -14.401 1.00 84.31 112 ASP A CA 1
ATOM 840 C C . ASP A 1 112 ? 8.163 -10.684 -14.456 1.00 84.31 112 ASP A C 1
ATOM 842 O O . ASP A 1 112 ? 8.885 -10.439 -13.488 1.00 84.31 112 ASP A O 1
ATOM 846 N N . ALA A 1 113 ? 8.194 -9.963 -15.579 1.00 87.69 113 ALA A N 1
ATOM 847 C CA . ALA A 1 113 ? 9.147 -8.894 -15.829 1.00 87.69 113 ALA A CA 1
ATOM 848 C C . ALA A 1 113 ? 8.974 -7.684 -14.903 1.00 87.69 113 ALA A C 1
ATOM 850 O O . ALA A 1 113 ? 9.918 -6.920 -14.741 1.00 87.69 113 ALA A O 1
ATOM 851 N N . ILE A 1 114 ? 7.795 -7.488 -14.303 1.00 92.50 114 ILE A N 1
ATOM 852 C CA . ILE A 1 114 ? 7.523 -6.380 -13.379 1.00 92.50 114 ILE A CA 1
ATOM 853 C C . ILE A 1 114 ? 7.029 -6.950 -12.056 1.00 92.50 114 ILE A C 1
ATOM 855 O O . ILE A 1 114 ? 5.982 -7.595 -11.997 1.00 92.50 114 ILE A O 1
ATOM 859 N N . ARG A 1 115 ? 7.748 -6.654 -10.974 1.00 93.75 115 ARG A N 1
ATOM 860 C CA . ARG A 1 115 ? 7.386 -7.062 -9.614 1.00 93.75 115 ARG A CA 1
ATOM 861 C C . ARG A 1 115 ? 7.235 -5.841 -8.734 1.00 93.75 115 ARG A C 1
ATOM 863 O O . ARG A 1 115 ? 8.095 -4.969 -8.708 1.00 93.75 115 ARG A O 1
ATOM 870 N N . ILE A 1 116 ? 6.134 -5.788 -7.996 1.00 95.50 116 ILE A N 1
ATOM 871 C CA . ILE A 1 116 ? 5.858 -4.703 -7.056 1.00 95.50 116 ILE A CA 1
ATOM 872 C C . ILE A 1 116 ? 5.867 -5.296 -5.666 1.00 95.50 116 ILE A C 1
ATOM 874 O O . ILE A 1 116 ? 5.082 -6.189 -5.360 1.00 95.50 116 ILE A O 1
ATOM 878 N N . ILE A 1 117 ? 6.764 -4.793 -4.837 1.00 95.62 117 ILE A N 1
ATOM 879 C CA . ILE A 1 117 ? 7.105 -5.362 -3.547 1.00 95.62 117 ILE A CA 1
ATOM 880 C C . ILE A 1 117 ? 6.807 -4.327 -2.471 1.00 95.62 117 ILE A C 1
ATOM 882 O O . ILE A 1 117 ? 7.039 -3.129 -2.647 1.00 95.62 117 ILE A O 1
ATOM 886 N N . ARG A 1 118 ? 6.294 -4.787 -1.337 1.00 95.00 118 ARG A N 1
ATOM 887 C CA . ARG A 1 118 ? 6.261 -4.020 -0.088 1.00 95.00 118 ARG A CA 1
ATOM 888 C C . ARG A 1 118 ? 6.851 -4.873 1.021 1.00 95.00 118 ARG A C 1
ATOM 890 O O . ARG A 1 118 ? 6.651 -6.080 1.022 1.00 95.00 118 ARG A O 1
ATOM 897 N N . GLU A 1 119 ? 7.497 -4.265 2.001 1.00 94.25 119 GLU A N 1
ATOM 898 C CA . GLU A 1 119 ? 7.895 -4.989 3.209 1.00 94.25 119 GLU A CA 1
ATOM 899 C C . GLU A 1 119 ? 6.843 -4.831 4.300 1.00 94.25 119 GLU A C 1
ATOM 901 O O . GLU A 1 119 ? 6.404 -3.720 4.585 1.00 94.25 119 GLU A O 1
ATOM 906 N N . VAL A 1 120 ? 6.441 -5.936 4.927 1.00 92.88 120 VAL A N 1
ATOM 907 C CA . VAL A 1 120 ? 5.534 -5.944 6.079 1.00 92.88 120 VAL A CA 1
ATOM 908 C C . VAL A 1 120 ? 6.190 -6.743 7.196 1.00 92.88 120 VAL A C 1
ATOM 910 O O . VAL A 1 120 ? 6.390 -7.947 7.068 1.00 92.88 120 VAL A O 1
ATOM 913 N N . GLY A 1 121 ? 6.561 -6.073 8.291 1.00 89.12 121 GLY A N 1
ATOM 914 C CA . GLY A 1 121 ? 7.221 -6.730 9.426 1.00 89.12 121 GLY A CA 1
ATOM 915 C C . GLY A 1 121 ? 8.543 -7.419 9.058 1.00 89.12 121 GLY A C 1
ATOM 916 O O . GLY A 1 121 ? 8.848 -8.470 9.611 1.00 89.12 121 GLY A O 1
ATOM 917 N N . GLY A 1 122 ? 9.289 -6.870 8.093 1.00 88.19 122 GLY A N 1
ATOM 918 C CA . GLY A 1 122 ? 10.544 -7.445 7.593 1.00 88.19 122 GLY A CA 1
ATOM 919 C C . GLY A 1 122 ? 10.376 -8.601 6.602 1.00 88.19 122 GLY A C 1
ATOM 920 O O . GLY A 1 122 ? 11.366 -9.200 6.201 1.00 88.19 122 GLY A O 1
ATOM 921 N N . THR A 1 123 ? 9.142 -8.929 6.203 1.00 92.06 123 THR A N 1
ATOM 922 C CA . THR A 1 123 ? 8.879 -9.913 5.144 1.00 92.06 123 THR A CA 1
ATOM 923 C C . THR A 1 123 ? 8.485 -9.187 3.855 1.00 92.06 123 THR A C 1
ATOM 925 O O . THR A 1 123 ? 7.517 -8.415 3.883 1.00 92.06 123 THR A O 1
ATOM 928 N N . PRO A 1 124 ? 9.195 -9.399 2.732 1.00 93.50 124 PRO A N 1
ATOM 929 C CA . PRO A 1 124 ? 8.788 -8.855 1.446 1.00 93.50 124 PRO A CA 1
ATOM 930 C C . PRO A 1 124 ? 7.530 -9.577 0.959 1.00 93.50 124 PRO A C 1
ATOM 932 O O . PRO A 1 124 ? 7.461 -10.803 0.982 1.00 93.50 124 PRO A O 1
ATOM 935 N N . GLN A 1 125 ? 6.542 -8.806 0.520 1.00 94.62 125 GLN A N 1
ATOM 936 C CA . GLN A 1 125 ? 5.321 -9.301 -0.100 1.00 94.62 125 GLN A CA 1
ATOM 937 C C . GLN A 1 125 ? 5.222 -8.781 -1.526 1.00 94.62 125 GLN A C 1
ATOM 939 O O . GLN A 1 125 ? 5.371 -7.576 -1.758 1.00 94.62 125 GLN A O 1
ATOM 944 N N . ILE A 1 126 ? 4.923 -9.672 -2.464 1.00 94.25 126 ILE A N 1
ATOM 945 C CA . ILE A 1 126 ? 4.878 -9.371 -3.895 1.00 94.25 126 ILE A CA 1
ATOM 946 C C . ILE A 1 126 ? 3.421 -9.223 -4.324 1.00 94.25 126 ILE A C 1
ATOM 948 O O . ILE A 1 126 ? 2.557 -10.031 -3.983 1.00 94.25 126 ILE A O 1
ATOM 952 N N . TYR A 1 127 ? 3.126 -8.168 -5.074 1.00 95.06 127 TYR A N 1
ATOM 953 C CA . TYR A 1 127 ? 1.807 -7.944 -5.639 1.00 95.06 127 TYR A CA 1
ATOM 954 C C . TYR A 1 127 ? 1.533 -8.905 -6.798 1.00 95.06 127 TYR A C 1
ATOM 956 O O . TYR A 1 127 ? 2.234 -8.882 -7.808 1.00 95.06 127 TYR A O 1
ATOM 964 N N . ASN A 1 128 ? 0.461 -9.686 -6.685 1.00 92.31 128 ASN A N 1
ATOM 965 C CA . ASN A 1 128 ? -0.082 -10.491 -7.769 1.00 92.31 128 ASN A CA 1
ATOM 966 C C . ASN A 1 128 ? -1.257 -9.741 -8.433 1.00 92.31 128 ASN A C 1
ATOM 968 O O . ASN A 1 128 ? -2.313 -9.575 -7.805 1.00 92.31 128 ASN A O 1
ATOM 972 N N . PRO A 1 129 ? -1.124 -9.303 -9.700 1.00 87.31 129 PRO A N 1
ATOM 973 C CA . PRO A 1 129 ? -2.179 -8.570 -10.393 1.00 87.31 129 PRO A CA 1
ATOM 974 C C . PRO A 1 129 ? -3.409 -9.431 -10.717 1.00 87.31 129 PRO A C 1
ATOM 976 O O . PRO A 1 129 ? -4.517 -8.897 -10.735 1.00 87.31 129 PRO A O 1
ATOM 979 N N . GLY A 1 130 ? -3.247 -10.745 -10.920 1.00 86.94 13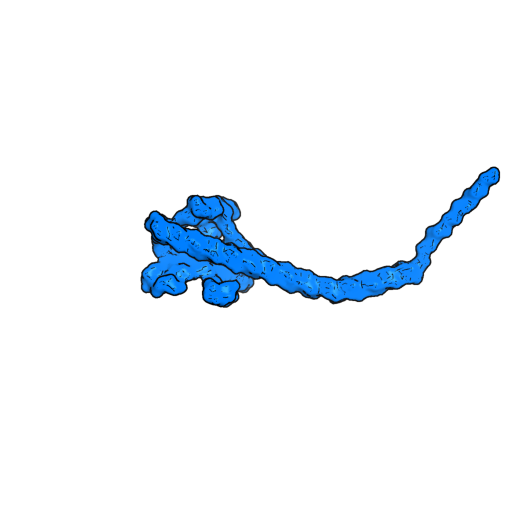0 GLY A N 1
ATOM 980 C CA . GLY A 1 130 ? -4.350 -11.661 -11.236 1.00 86.94 130 GLY A CA 1
ATOM 981 C C . GLY A 1 130 ? -5.296 -11.888 -10.056 1.00 86.94 130 GLY A C 1
ATOM 982 O O . GLY A 1 130 ? -6.510 -11.959 -10.231 1.00 86.94 130 GLY A O 1
ATOM 983 N N . GLU A 1 131 ? -4.753 -11.929 -8.839 1.00 88.50 131 GLU A N 1
ATOM 984 C CA . GLU A 1 131 ? -5.537 -12.084 -7.605 1.00 88.50 131 GLU A CA 1
ATOM 985 C C . GLU A 1 131 ? -5.827 -10.759 -6.893 1.00 88.50 131 GLU A C 1
ATOM 987 O O . GLU A 1 131 ? -6.590 -10.725 -5.924 1.00 88.50 131 GLU A O 1
ATOM 992 N N . ALA A 1 132 ? -5.215 -9.668 -7.362 1.00 89.69 132 ALA A N 1
ATOM 993 C CA . ALA A 1 132 ? -5.248 -8.347 -6.750 1.00 89.69 132 ALA A CA 1
ATOM 994 C C . ALA A 1 1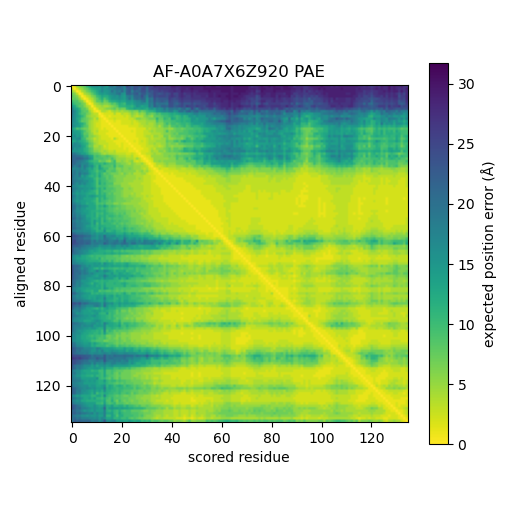32 ? -4.871 -8.346 -5.260 1.00 89.69 132 ALA A C 1
ATOM 996 O O . ALA A 1 132 ? -5.496 -7.654 -4.453 1.00 89.69 132 ALA A O 1
ATOM 997 N N . LYS A 1 133 ? -3.847 -9.118 -4.895 1.00 91.56 133 LYS A N 1
ATOM 998 C CA . LYS A 1 133 ? -3.397 -9.301 -3.511 1.00 91.56 133 LYS A CA 1
ATOM 999 C C . LYS A 1 133 ? -1.879 -9.310 -3.431 1.00 91.56 133 LYS A C 1
ATOM 1001 O O . LYS A 1 133 ? -1.206 -9.614 -4.408 1.00 91.56 133 LYS A O 1
ATOM 1006 N N . PHE A 1 134 ? -1.364 -8.982 -2.253 1.00 91.38 134 PHE A N 1
ATOM 1007 C CA . PHE A 1 134 ? 0.038 -9.195 -1.913 1.00 91.38 134 PHE A CA 1
ATOM 1008 C C . PHE A 1 134 ? 0.192 -10.579 -1.287 1.00 91.38 134 PHE A C 1
ATOM 1010 O O . PHE A 1 134 ? -0.611 -10.931 -0.416 1.00 91.38 134 PHE A O 1
ATOM 1017 N N . GLN A 1 135 ? 1.188 -11.330 -1.749 1.00 89.25 135 GLN A N 1
ATOM 1018 C CA . GLN A 1 135 ? 1.543 -12.665 -1.269 1.00 89.25 135 GLN A CA 1
ATOM 1019 C C . GLN A 1 135 ? 2.915 -12.633 -0.600 1.00 89.25 135 GLN A C 1
ATOM 1021 O O . GLN A 1 135 ? 3.792 -11.899 -1.113 1.00 89.25 135 GLN A O 1
#

Nearest PDB structures (foldseek):
  5ejq-assembly1_A  TM=5.327E-01  e=2.192E+00  Dictyostelium discoideum
  5ejy-assembly1_A  TM=5.266E-01  e=2.192E+00  Dictyostelium discoideum

Radius of gyration: 25.99 Å; Cα contacts (8 Å, |Δi|>4): 161; chains: 1; bounding box: 58×50×70 Å

Mean predicted aligned error: 7.87 Å

Solvent-accessible surface area (backbone atoms only — not comparable to full-atom values): 7814 Å² total; per-residue (Å²): 135,87,82,81,80,80,80,86,75,85,54,71,67,61,52,54,53,51,54,49,52,51,49,57,52,48,67,62,48,58,68,53,52,58,56,51,53,52,52,52,30,50,51,51,38,46,52,49,49,52,52,49,53,53,48,51,53,54,36,45,78,65,75,61,54,72,73,47,78,44,49,46,90,53,89,63,32,38,37,84,58,51,31,83,79,68,37,47,60,52,66,63,32,67,77,36,73,39,48,42,34,39,38,32,38,78,91,46,58,89,86,65,18,64,41,41,34,37,39,44,93,87,41,79,25,40,57,41,79,92,77,64,41,72,85

Foldseek 3Di:
DDDDDDDDDDDPVNVVVVVVVVVVVCVVPVVVVVVVVLVVLQVVVLVLVVVVVVLQVVCVVVVFDDFDKWWDPDAQCGDPPCCVVPNRGADARSQARGGKMWGADPVDDPQPRIWIWGHHPNDIWTQDPVVSGTD